Protein AF-D1YUJ3-F1 (afdb_monomer_lite)

Organism: Methanocella paludicola (strain DSM 17711 / JCM 13418 / NBRC 101707 / SANAE) (NCBI:txid304371)

Foldseek 3Di:
DDVVQVVLVVVCVVLVWAFDPDADPVRATWTQDPNDIDGSVVVVVVVVVPPDDDDDDDDDDDDDDDDDDDDDDDDDDDDDDDDDPPPPPPPPPPPDPDPLVVVLVVLVVVLVVLVVVLVPDDDPVVVVVSVVSNVVSVVSNVVSVVVVD

InterPro domains:
  IPR009563 ZNRD2-like, N-terminal domain [PF06677] (8-43)

Sequence (149 aa):
MEDKDLEKVTKMLERGGTMLAKHCECGAPLFKYQGKVVCPICDAKKEEHAQTQEQARLAVPVETRPAVSPQAMETVKSTPIMEIPERRMSVVVGSEELDDAAVEAAVIAKINDIAVRLASETYPNKIQIYLDILERSLRVLKELHGISR

Secondary structure (DSSP, 8-state):
--HHHHHHHHHHHHTTPEEEEEE-TTSPEEEEETTEEE-TTHHHHHHTT-SSS----------------------------------------------HHHHHHHHHHHHHHHHHHHHT---HHHHHHHHHHHHHHHHHHHHHHHHT-

Radius of gyration: 27.65 Å; chains: 1; bounding box: 72×44×63 Å

pLDDT: mean 73.79, std 24.38, range [30.3, 98.31]

Structure (mmCIF, N/CA/C/O backbone):
data_AF-D1YUJ3-F1
#
_entry.id   AF-D1YUJ3-F1
#
loop_
_atom_site.group_PDB
_atom_site.id
_atom_site.type_symbol
_atom_site.label_atom_id
_atom_site.label_alt_id
_atom_site.label_comp_id
_atom_site.label_asym_id
_atom_site.label_entity_id
_atom_site.label_seq_id
_atom_site.pdbx_PDB_ins_code
_atom_site.Cartn_x
_atom_site.Cartn_y
_atom_site.Cartn_z
_atom_site.occupancy
_atom_site.B_iso_or_equiv
_atom_site.auth_seq_id
_atom_site.auth_comp_id
_atom_site.auth_asym_id
_atom_site.auth_atom_id
_atom_site.pdbx_PDB_model_num
ATOM 1 N N . MET A 1 1 ? -6.055 5.169 17.668 1.00 59.38 1 MET A N 1
ATOM 2 C CA . MET A 1 1 ? -6.321 3.861 18.296 1.00 59.38 1 MET A CA 1
ATOM 3 C C . MET A 1 1 ? -4.998 3.131 18.271 1.00 59.38 1 MET A C 1
ATOM 5 O O . MET A 1 1 ? -4.393 3.084 17.209 1.00 59.38 1 MET A O 1
ATOM 9 N N . GLU A 1 2 ? -4.487 2.735 19.429 1.00 74.44 2 GLU A N 1
ATOM 10 C CA . GLU A 1 2 ? -3.186 2.066 19.538 1.00 74.44 2 GLU A CA 1
ATOM 11 C C . GLU A 1 2 ? -3.320 0.617 19.040 1.00 74.44 2 GLU A C 1
ATOM 13 O O . GLU A 1 2 ? -4.390 0.021 19.191 1.00 74.44 2 GLU A O 1
ATOM 18 N N . ASP A 1 3 ? -2.266 0.023 18.470 1.00 80.12 3 ASP A N 1
ATOM 19 C CA . ASP A 1 3 ? -2.324 -1.343 17.909 1.00 80.12 3 ASP A CA 1
ATOM 20 C C . ASP A 1 3 ? -2.808 -2.387 18.936 1.00 80.12 3 ASP A C 1
ATOM 22 O O . ASP A 1 3 ? -3.534 -3.325 18.603 1.00 80.12 3 ASP A O 1
ATOM 26 N N . LYS A 1 4 ? -2.504 -2.163 20.222 1.00 80.69 4 LYS A N 1
ATOM 27 C CA . LYS A 1 4 ? -2.949 -2.999 21.350 1.00 80.69 4 LYS A CA 1
ATOM 28 C C . LYS A 1 4 ? -4.465 -2.996 21.558 1.00 80.69 4 LYS A C 1
ATOM 30 O O . LYS A 1 4 ? -5.022 -3.982 22.039 1.00 80.69 4 LYS A O 1
ATOM 35 N N . ASP A 1 5 ? -5.144 -1.900 21.231 1.00 83.25 5 ASP A N 1
ATOM 36 C CA . ASP A 1 5 ? -6.601 -1.818 21.341 1.00 83.25 5 ASP A CA 1
ATOM 37 C C . ASP A 1 5 ? -7.271 -2.569 20.188 1.00 83.25 5 ASP A C 1
ATOM 39 O O . ASP A 1 5 ? -8.284 -3.244 20.386 1.00 83.25 5 ASP A O 1
ATOM 43 N N . LEU A 1 6 ? -6.668 -2.524 18.998 1.00 87.75 6 LEU A N 1
ATOM 44 C CA . LEU A 1 6 ? -7.145 -3.264 17.833 1.00 87.75 6 LEU A CA 1
ATOM 45 C C . LEU A 1 6 ? -7.025 -4.784 18.039 1.00 87.75 6 LEU A C 1
ATOM 47 O O . LEU A 1 6 ? -7.948 -5.533 17.709 1.00 87.75 6 LEU A O 1
ATOM 51 N N . GLU A 1 7 ? -5.937 -5.244 18.657 1.00 89.50 7 GLU A N 1
ATOM 52 C CA . GLU A 1 7 ? -5.741 -6.658 19.006 1.00 89.50 7 GLU A CA 1
ATOM 53 C C . GLU A 1 7 ? -6.807 -7.167 19.999 1.00 89.50 7 GLU A C 1
ATOM 55 O O . GLU A 1 7 ? -7.341 -8.270 19.876 1.00 89.50 7 GLU A O 1
ATOM 60 N N . LYS A 1 8 ? -7.214 -6.335 20.965 1.00 87.25 8 LYS A N 1
ATOM 61 C CA . LYS A 1 8 ? -8.281 -6.689 21.920 1.00 87.25 8 LYS A CA 1
ATOM 62 C C . LYS A 1 8 ? -9.650 -6.789 21.247 1.00 87.25 8 LYS A C 1
ATOM 64 O O . LYS A 1 8 ? -10.444 -7.672 21.580 1.00 87.25 8 LYS A O 1
ATOM 69 N N . VAL A 1 9 ? -9.930 -5.896 20.299 1.00 89.81 9 VAL A N 1
ATOM 70 C CA . VAL A 1 9 ? -11.174 -5.900 19.516 1.00 89.81 9 VAL A CA 1
ATOM 71 C C . VAL A 1 9 ? -11.249 -7.142 18.622 1.00 89.81 9 VAL A C 1
ATOM 73 O O . VAL A 1 9 ? -12.273 -7.825 18.610 1.00 89.81 9 VAL A O 1
ATOM 76 N N . THR A 1 10 ? -10.165 -7.477 17.921 1.00 91.06 10 THR A N 1
ATOM 77 C CA . THR A 1 10 ? -10.093 -8.673 17.060 1.00 91.06 10 THR A CA 1
ATOM 78 C C . THR A 1 10 ? -10.250 -9.962 17.865 1.00 91.06 10 THR A C 1
ATOM 80 O O . THR A 1 10 ? -11.102 -10.782 17.531 1.00 91.06 10 THR A O 1
ATOM 83 N N . LYS A 1 11 ? -9.576 -10.089 19.014 1.00 91.25 11 LYS A N 1
ATOM 84 C CA . LYS A 1 11 ? -9.731 -11.243 19.916 1.00 91.25 11 LYS A CA 1
ATOM 85 C C . LYS A 1 11 ? -11.162 -11.427 20.436 1.00 91.25 11 LYS A C 1
ATOM 87 O O . LYS A 1 11 ? -11.603 -12.552 20.676 1.00 91.25 11 LYS A O 1
ATOM 92 N N . MET A 1 12 ? -11.909 -10.336 20.629 1.00 90.44 12 MET A N 1
ATOM 93 C CA . MET A 1 12 ? -13.324 -10.407 21.015 1.00 90.44 12 MET A CA 1
ATOM 94 C C . MET A 1 12 ? -14.199 -10.951 19.875 1.00 90.44 12 MET A C 1
ATOM 96 O O . MET A 1 12 ? -15.113 -11.735 20.132 1.00 90.44 12 MET A O 1
ATOM 100 N N . LEU A 1 13 ? -13.900 -10.592 18.623 1.00 92.69 13 LEU A N 1
ATOM 101 C CA . LEU A 1 13 ? -14.582 -11.124 17.437 1.00 92.69 13 LEU A CA 1
ATOM 102 C C . LEU A 1 13 ? -14.273 -12.609 17.218 1.00 92.69 13 LEU A C 1
ATOM 104 O O . LEU A 1 13 ? -15.193 -13.388 16.984 1.00 92.69 13 LEU A O 1
ATOM 108 N N . GLU A 1 14 ? -13.012 -13.017 17.366 1.00 93.44 14 GLU A N 1
ATOM 109 C CA . GLU A 1 14 ? -12.588 -14.422 17.250 1.00 93.44 14 GLU A CA 1
ATOM 110 C C . GLU A 1 14 ? -13.299 -15.333 18.258 1.00 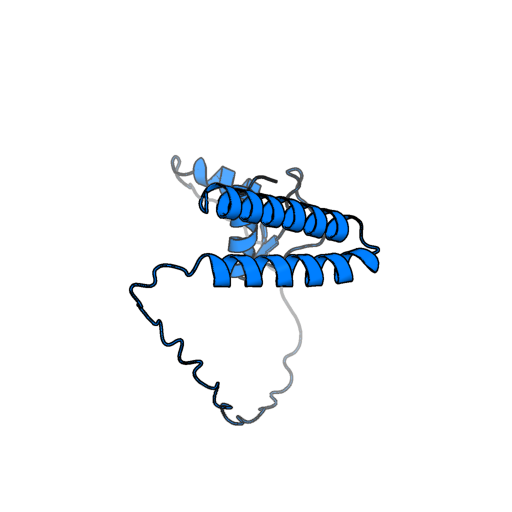93.44 14 GLU A C 1
ATOM 112 O O . GLU A 1 14 ? -13.638 -16.474 17.953 1.00 93.44 14 GLU A O 1
ATOM 117 N N . ARG A 1 15 ? -13.586 -14.815 19.458 1.00 91.00 15 ARG A N 1
ATOM 118 C CA . ARG A 1 15 ? -14.363 -15.521 20.487 1.00 91.00 15 ARG A CA 1
ATOM 119 C C . ARG A 1 15 ? -15.861 -15.596 20.170 1.00 91.00 15 ARG A C 1
ATOM 121 O O . ARG A 1 15 ? -16.590 -16.248 20.908 1.00 91.00 15 ARG A O 1
ATOM 128 N N . GLY A 1 16 ? -16.335 -14.947 19.107 1.00 92.94 16 GLY A N 1
ATOM 129 C CA . GLY A 1 16 ? -17.750 -14.888 18.733 1.00 92.94 16 GLY A CA 1
ATOM 130 C C . GLY A 1 16 ? -18.518 -13.726 19.371 1.00 92.94 16 GLY A C 1
ATOM 131 O O . GLY A 1 16 ? -19.746 -13.766 19.462 1.00 92.94 16 GLY A O 1
ATOM 132 N N . GLY A 1 17 ? -17.825 -12.687 19.847 1.00 94.12 17 GLY A N 1
ATOM 133 C CA . GLY A 1 17 ? -18.462 -11.453 20.296 1.00 94.12 17 GLY A CA 1
ATOM 134 C C . GLY A 1 17 ? -19.108 -10.707 19.127 1.00 94.12 17 GLY A C 1
ATOM 135 O O . GLY A 1 17 ? -18.478 -10.475 18.102 1.00 94.12 17 GLY A O 1
ATOM 136 N N . THR A 1 18 ? -20.365 -10.286 19.278 1.00 94.31 18 THR A N 1
ATOM 137 C CA . THR A 1 18 ? -21.060 -9.475 18.266 1.00 94.31 18 THR A CA 1
ATOM 138 C C . THR A 1 18 ? -20.860 -7.994 18.554 1.00 94.31 18 THR A C 1
ATOM 140 O O . THR A 1 18 ? -21.274 -7.518 19.612 1.00 94.31 18 THR A O 1
ATOM 143 N N . MET A 1 19 ? -20.262 -7.260 17.619 1.00 94.50 19 MET A N 1
ATOM 144 C CA . MET A 1 19 ? -20.120 -5.808 17.728 1.00 94.50 19 MET A CA 1
ATOM 145 C C . MET A 1 19 ? -21.497 -5.127 17.666 1.00 94.50 19 MET A C 1
ATOM 147 O O . MET A 1 19 ? -22.320 -5.433 16.805 1.00 94.50 19 MET A O 1
ATOM 151 N N . LEU A 1 20 ? -21.759 -4.207 18.589 1.00 93.25 20 LEU A N 1
ATOM 152 C CA . LEU A 1 20 ? -22.975 -3.400 18.646 1.00 93.25 20 LEU A CA 1
ATOM 153 C C . LEU A 1 20 ? -22.724 -2.031 18.001 1.00 93.25 20 LEU A C 1
ATOM 155 O O . LEU A 1 20 ? -21.616 -1.512 18.046 1.00 93.25 20 LEU A O 1
ATOM 159 N N . ALA A 1 21 ? -23.776 -1.375 17.506 1.00 93.50 21 ALA A N 1
ATOM 160 C CA . ALA A 1 21 ? -23.702 -0.011 16.958 1.00 93.50 21 ALA A CA 1
ATOM 161 C C . ALA A 1 21 ? -23.464 1.093 18.020 1.00 93.50 21 ALA A C 1
ATOM 163 O O . ALA A 1 21 ? -23.610 2.281 17.739 1.00 93.50 21 ALA A O 1
ATOM 164 N N . LYS A 1 22 ? -23.149 0.711 19.263 1.00 90.69 22 LYS A N 1
ATOM 165 C CA . LYS A 1 22 ? -22.907 1.614 20.392 1.00 90.69 22 LYS A CA 1
ATOM 166 C C . LYS A 1 22 ? -21.428 1.573 20.760 1.00 90.69 22 LYS A C 1
ATOM 168 O O . LYS A 1 22 ? -20.822 0.506 20.754 1.00 90.69 22 LYS A O 1
ATOM 173 N N . HIS A 1 23 ? -20.884 2.718 21.145 1.00 91.94 23 HIS A N 1
ATOM 174 C CA . HIS A 1 23 ? -19.507 2.853 21.612 1.00 91.94 23 HIS A CA 1
ATOM 175 C C . HIS A 1 23 ? -19.492 3.083 23.127 1.00 91.94 23 HIS A C 1
ATOM 177 O O . HIS A 1 23 ? -20.449 3.613 23.691 1.00 91.94 23 HIS A O 1
ATOM 183 N N . CYS A 1 24 ? -18.428 2.641 23.788 1.00 89.44 24 CYS A N 1
ATOM 184 C CA . CYS A 1 24 ? -18.139 2.958 25.180 1.00 89.44 24 CYS A CA 1
ATOM 185 C C . CYS A 1 24 ? -17.571 4.385 25.285 1.00 89.44 24 CYS A C 1
ATOM 187 O O . CYS A 1 24 ? -17.098 4.944 24.298 1.00 89.44 24 CYS A O 1
ATOM 189 N N . GLU A 1 25 ? -17.548 4.953 26.488 1.00 88.62 25 GLU A N 1
ATOM 190 C CA . GLU A 1 25 ? -16.954 6.272 26.765 1.00 88.62 25 GLU A CA 1
ATOM 191 C C . GLU A 1 25 ? -15.456 6.335 26.4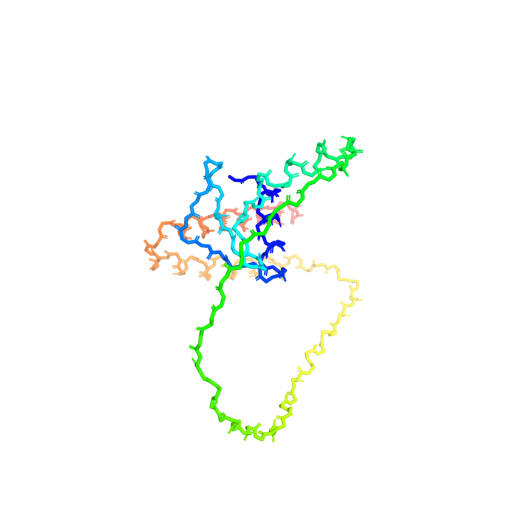26 1.00 88.62 25 GLU A C 1
ATOM 193 O O . GLU A 1 25 ? -14.935 7.398 26.106 1.00 88.62 25 GLU A O 1
ATOM 198 N N . CYS A 1 26 ? -14.765 5.188 26.410 1.00 86.38 26 CYS A N 1
ATOM 199 C CA . CYS A 1 26 ? -13.377 5.091 25.955 1.00 86.38 26 CYS A CA 1
ATOM 200 C C . CYS A 1 26 ? -13.207 5.176 24.424 1.00 86.38 26 CYS A C 1
ATOM 202 O O . CYS A 1 26 ? -12.083 5.118 23.935 1.00 86.38 26 CYS A O 1
ATOM 204 N N . GLY A 1 27 ? -14.303 5.263 23.663 1.00 86.38 27 GLY A N 1
ATOM 205 C CA . GLY A 1 27 ? -14.306 5.318 22.200 1.00 86.38 27 GLY A CA 1
ATOM 206 C C . GLY A 1 27 ? -14.308 3.954 21.500 1.00 86.38 27 GLY A C 1
ATOM 207 O O . GLY A 1 27 ? -14.486 3.899 20.286 1.00 86.38 27 GLY A O 1
ATOM 208 N N . ALA 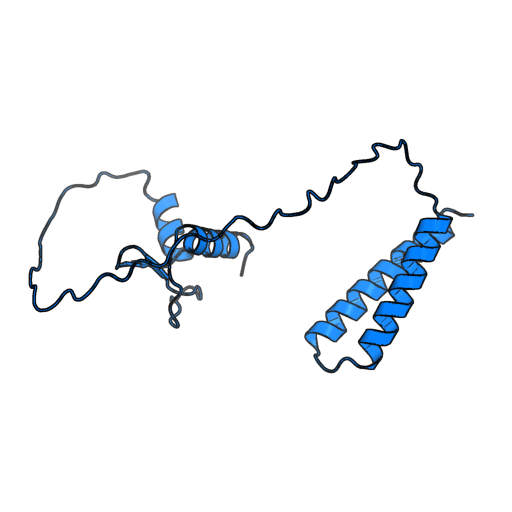A 1 28 ? -14.157 2.844 22.230 1.00 90.25 28 ALA A N 1
ATOM 209 C CA . ALA A 1 28 ? -14.195 1.500 21.650 1.00 90.25 28 ALA A CA 1
ATOM 210 C C . ALA A 1 28 ? -15.637 1.006 21.407 1.00 90.25 28 ALA A C 1
ATOM 212 O O . ALA A 1 28 ? -16.531 1.324 22.199 1.00 90.25 28 ALA A O 1
ATOM 213 N N . PRO A 1 29 ? -15.893 0.198 20.361 1.00 91.12 29 PRO A N 1
ATOM 214 C CA . PRO A 1 29 ? -17.213 -0.379 20.126 1.00 91.12 29 PRO A CA 1
ATOM 215 C C . PRO A 1 29 ? -17.580 -1.398 21.216 1.00 91.12 29 PRO A C 1
ATOM 217 O O . PRO A 1 29 ? -16.735 -2.156 21.697 1.00 91.12 29 PRO A O 1
ATOM 220 N N . LEU A 1 30 ? -18.854 -1.414 21.616 1.00 93.25 30 LEU A N 1
ATOM 221 C CA . LEU A 1 30 ? -19.382 -2.372 22.587 1.00 93.25 30 LEU A CA 1
ATOM 222 C C . LEU A 1 30 ? -19.660 -3.719 21.924 1.00 93.25 30 LEU A C 1
ATOM 224 O O . LEU A 1 30 ? -20.086 -3.781 20.773 1.00 93.25 30 LEU A O 1
ATOM 228 N N . PHE A 1 31 ? -19.490 -4.800 22.679 1.00 94.94 31 PHE A N 1
ATOM 229 C CA . PHE A 1 31 ? -19.712 -6.162 22.205 1.00 94.94 31 PHE A CA 1
ATOM 230 C C . PHE A 1 31 ? -20.770 -6.871 23.030 1.00 94.94 31 PHE A C 1
ATOM 232 O O . PHE A 1 31 ? -20.830 -6.700 24.242 1.00 94.94 31 PHE A O 1
ATOM 239 N N . LYS A 1 32 ? -21.575 -7.719 22.390 1.00 93.56 32 LYS A N 1
ATOM 240 C CA . LYS A 1 32 ? -22.418 -8.706 23.063 1.00 93.56 32 LYS A CA 1
ATOM 241 C C . LYS A 1 32 ? -21.737 -10.067 23.002 1.00 93.56 32 LYS A C 1
ATOM 243 O O . LYS A 1 32 ? -21.551 -10.614 21.918 1.00 93.56 32 LYS A O 1
ATOM 248 N N . TYR A 1 33 ? -21.409 -10.626 24.160 1.00 91.88 33 TYR A N 1
ATOM 249 C CA . TYR A 1 33 ? -20.802 -11.947 24.288 1.00 91.88 33 TYR A CA 1
ATOM 250 C C . TYR A 1 33 ? -21.520 -12.734 25.383 1.00 91.88 33 TYR A C 1
ATOM 252 O O . TYR A 1 33 ? -21.730 -12.225 26.483 1.00 91.88 33 TYR A O 1
ATOM 260 N N . GLN A 1 34 ? -21.979 -13.949 25.064 1.00 88.38 34 GLN A N 1
ATOM 261 C CA . GLN A 1 34 ? -22.760 -14.800 25.980 1.00 88.38 34 GLN A CA 1
ATOM 262 C C . GLN A 1 34 ? -23.936 -14.063 26.665 1.00 88.38 34 GLN A C 1
ATOM 264 O O . GLN A 1 34 ? -24.226 -14.258 27.842 1.00 88.38 34 GLN A O 1
ATOM 269 N N . GLY A 1 35 ? -24.601 -13.163 25.932 1.00 87.44 35 GLY A N 1
ATOM 270 C CA . GLY A 1 35 ? -25.739 -12.384 26.434 1.00 87.44 35 GLY A CA 1
ATOM 271 C C . GLY A 1 35 ? -25.387 -11.136 27.254 1.00 87.44 35 GLY A C 1
ATOM 272 O O . GLY A 1 35 ? -26.293 -10.362 27.551 1.00 87.44 35 GLY A O 1
ATOM 273 N N . LYS A 1 36 ? -24.108 -10.890 27.564 1.00 89.94 36 LYS A N 1
ATOM 274 C CA . LYS A 1 36 ? -23.639 -9.706 28.303 1.00 89.94 36 LYS A CA 1
ATOM 275 C C . LYS A 1 36 ? -23.028 -8.673 27.360 1.00 89.94 36 LYS A C 1
ATOM 277 O O . LYS A 1 36 ? -22.420 -9.045 26.358 1.00 89.94 36 LYS A O 1
ATOM 282 N N . VAL A 1 37 ? -23.194 -7.389 27.680 1.00 92.06 37 VAL A N 1
ATOM 283 C CA . VAL A 1 37 ? -22.563 -6.284 26.943 1.00 92.06 37 VAL A CA 1
ATOM 284 C C . VAL A 1 37 ? -21.246 -5.926 27.625 1.00 92.06 37 VAL A C 1
ATOM 286 O O . VAL A 1 37 ? -21.250 -5.615 28.812 1.00 92.06 37 VAL A O 1
ATOM 289 N N . VAL A 1 38 ? -20.142 -5.997 26.885 1.00 91.25 38 VAL A N 1
ATOM 290 C CA . VAL A 1 38 ? -18.769 -5.838 27.386 1.00 91.25 38 VAL A CA 1
ATOM 291 C C . VAL A 1 38 ? -17.970 -4.880 26.507 1.00 91.25 38 VAL A C 1
ATOM 293 O O . VAL A 1 38 ? -18.227 -4.761 25.304 1.00 91.25 38 VAL A O 1
ATOM 296 N N . CYS A 1 39 ? -16.995 -4.197 27.106 1.00 92.19 39 CYS A N 1
ATOM 297 C CA . CYS A 1 39 ? -16.073 -3.320 26.390 1.00 92.19 39 CYS A CA 1
ATOM 298 C C . CYS A 1 39 ? -14.673 -3.952 26.405 1.00 92.19 39 CYS A C 1
ATOM 300 O O . CYS A 1 39 ? -14.075 -4.050 27.477 1.00 92.19 39 CYS A O 1
ATOM 302 N N . PRO A 1 40 ? -14.101 -4.332 25.246 1.00 89.31 40 PRO A N 1
ATOM 303 C CA . PRO A 1 40 ? -12.837 -5.071 25.195 1.00 89.31 40 PRO A CA 1
ATOM 304 C C . PRO A 1 40 ? -11.645 -4.272 25.739 1.00 89.31 40 PRO A C 1
ATOM 306 O O . PRO A 1 40 ? -10.641 -4.857 26.131 1.00 89.31 40 PRO A O 1
ATOM 309 N N . ILE A 1 41 ? -11.751 -2.941 25.788 1.00 88.00 41 ILE A N 1
ATOM 310 C CA . ILE A 1 41 ? -10.687 -2.067 26.291 1.00 88.00 41 ILE A CA 1
ATOM 311 C C . ILE A 1 41 ? -10.834 -1.823 27.795 1.00 88.00 41 ILE A C 1
ATOM 313 O O . ILE A 1 41 ? -9.845 -1.881 28.524 1.00 88.00 41 ILE A O 1
ATOM 317 N N . CYS A 1 42 ? -12.054 -1.574 28.278 1.00 85.12 42 CYS A N 1
ATOM 318 C CA . CYS A 1 42 ? -12.292 -1.275 29.692 1.00 85.12 42 CYS A CA 1
ATOM 319 C C . CYS A 1 42 ? -12.221 -2.527 30.575 1.00 85.12 42 CYS A C 1
ATOM 321 O O . CYS A 1 42 ? -11.648 -2.457 31.660 1.00 85.12 42 CYS A O 1
ATOM 323 N N . ASP A 1 43 ? -12.745 -3.667 30.113 1.00 73.56 43 ASP A N 1
ATOM 324 C CA . ASP A 1 43 ? -12.692 -4.915 30.885 1.00 73.56 43 ASP A CA 1
ATOM 325 C C . ASP A 1 43 ? -11.262 -5.471 30.956 1.00 73.56 43 ASP A C 1
ATOM 327 O O . ASP A 1 43 ? -10.824 -5.904 32.019 1.00 73.56 43 ASP A O 1
ATOM 331 N N . ALA A 1 44 ? -10.477 -5.349 29.878 1.00 63.06 44 ALA A N 1
ATOM 332 C CA . ALA A 1 44 ? -9.070 -5.760 29.880 1.00 63.06 44 ALA A CA 1
ATOM 333 C C . ALA A 1 44 ? -8.216 -4.946 30.872 1.00 63.06 44 ALA A C 1
ATOM 335 O O . ALA A 1 44 ? -7.364 -5.507 31.554 1.00 63.06 44 ALA A O 1
ATOM 336 N N . LYS A 1 45 ? -8.483 -3.637 31.018 1.00 57.62 45 LYS A N 1
ATOM 337 C CA . LYS A 1 45 ? -7.822 -2.798 32.038 1.00 57.62 45 LYS A CA 1
ATOM 338 C C . LYS A 1 45 ? -8.195 -3.209 33.467 1.00 57.62 45 LYS A C 1
ATOM 340 O O . LYS A 1 45 ? -7.434 -2.952 34.395 1.00 57.62 45 LYS A O 1
ATOM 345 N N . LYS A 1 46 ? -9.358 -3.843 33.651 1.00 54.47 46 LYS A N 1
ATOM 346 C CA . LYS A 1 46 ? -9.809 -4.364 34.945 1.00 54.47 46 LYS A CA 1
ATOM 347 C C . LYS A 1 46 ? -9.139 -5.699 35.284 1.00 54.47 46 LYS A C 1
ATOM 349 O O . LYS A 1 46 ? -8.829 -5.924 36.448 1.00 54.47 46 LYS A O 1
ATOM 354 N N . GLU A 1 47 ? -8.860 -6.545 34.289 1.00 49.38 47 GLU A N 1
ATOM 355 C CA . GLU A 1 47 ? -8.141 -7.816 34.477 1.00 49.38 47 GLU A CA 1
ATOM 356 C C . GLU A 1 47 ? -6.648 -7.623 34.804 1.00 49.38 47 GLU A C 1
ATOM 358 O O . GLU A 1 47 ? -6.120 -8.367 35.627 1.00 49.38 47 GLU A O 1
ATOM 363 N N . GLU A 1 48 ? -5.985 -6.582 34.281 1.00 45.03 48 GLU A N 1
ATOM 364 C CA . GLU A 1 48 ? -4.595 -6.243 34.663 1.00 45.03 48 GLU A CA 1
ATOM 365 C C . GLU A 1 48 ? -4.458 -5.723 36.111 1.00 45.03 48 GLU A C 1
ATOM 367 O O . GLU A 1 48 ? -3.358 -5.703 36.656 1.00 45.03 48 GLU A O 1
ATOM 372 N N . HIS A 1 49 ? -5.566 -5.363 36.771 1.00 38.41 49 HIS A N 1
ATOM 373 C CA . HIS A 1 49 ? -5.586 -4.897 38.165 1.00 38.41 49 HIS A CA 1
ATOM 374 C C . HIS A 1 49 ? -6.266 -5.865 39.153 1.00 38.41 49 HIS A C 1
ATOM 376 O O . HIS A 1 49 ? -6.318 -5.570 40.346 1.00 38.41 49 HIS A O 1
ATOM 382 N N . ALA A 1 50 ? -6.765 -7.021 38.698 1.00 35.47 50 ALA A N 1
ATOM 383 C CA . ALA A 1 50 ? -7.589 -7.934 39.501 1.00 35.47 50 ALA A CA 1
ATOM 384 C C . ALA A 1 50 ? -6.918 -9.281 39.846 1.00 35.47 50 ALA A C 1
ATOM 386 O O . ALA A 1 50 ? -7.613 -10.256 40.126 1.00 35.47 50 ALA A O 1
ATOM 387 N N . GLN A 1 51 ? -5.581 -9.355 39.874 1.00 38.59 51 GLN A N 1
ATOM 388 C CA . GLN A 1 51 ? -4.866 -10.495 40.482 1.00 38.59 51 GLN A CA 1
ATOM 389 C C . GLN A 1 51 ? -4.642 -10.359 41.999 1.00 38.59 51 GLN A C 1
ATOM 391 O O . GLN A 1 51 ? -4.066 -11.252 42.616 1.00 38.59 51 GLN A O 1
ATOM 396 N N . THR A 1 52 ? -5.176 -9.313 42.634 1.00 38.19 52 THR A N 1
ATOM 397 C CA . THR A 1 52 ? -5.155 -9.164 44.093 1.00 38.19 52 THR A CA 1
ATOM 398 C C . THR A 1 52 ? -6.565 -8.827 44.574 1.00 38.19 52 THR A C 1
ATOM 400 O O . THR A 1 52 ? -7.067 -7.758 44.249 1.00 38.19 52 THR A O 1
ATOM 403 N N . GLN A 1 53 ? -7.150 -9.722 45.384 1.00 33.75 53 GLN A N 1
ATOM 404 C CA . GLN A 1 53 ? -8.417 -9.623 46.147 1.00 33.75 53 GLN A CA 1
ATOM 405 C C . GLN A 1 53 ? -9.617 -10.431 45.608 1.00 33.75 53 GLN A C 1
ATOM 407 O O . GLN A 1 53 ? -10.509 -9.942 44.923 1.00 33.75 53 GLN A O 1
ATOM 412 N N . GLU A 1 54 ? -9.617 -11.710 45.995 1.00 35.88 54 GLU A N 1
ATOM 413 C CA . GLU A 1 54 ? -10.653 -12.338 46.833 1.00 35.88 54 GLU A CA 1
ATOM 414 C C . GLU A 1 54 ? -12.125 -11.973 46.538 1.00 35.88 54 GLU A C 1
ATOM 416 O O . GLU A 1 54 ? -12.697 -11.035 47.094 1.00 35.88 54 GLU A O 1
ATOM 421 N N . GLN A 1 55 ? -12.785 -12.788 45.708 1.00 36.38 55 GLN A N 1
ATOM 422 C CA . GLN A 1 55 ? -14.238 -12.752 45.535 1.00 36.38 55 GLN A CA 1
ATOM 423 C C . GLN A 1 55 ? -14.944 -13.459 46.695 1.00 36.38 55 GLN A C 1
ATOM 425 O O . GLN A 1 55 ? -15.225 -14.659 46.668 1.00 36.38 55 GLN A O 1
ATOM 430 N N . ALA A 1 56 ? -15.292 -12.660 47.701 1.00 34.16 56 ALA A N 1
ATOM 431 C CA . ALA A 1 56 ? -16.437 -12.913 48.553 1.00 34.16 56 ALA A CA 1
ATOM 432 C C . ALA A 1 56 ? -17.743 -12.776 47.743 1.00 34.16 56 ALA A C 1
ATOM 434 O O . ALA A 1 56 ? -17.963 -11.827 46.995 1.00 34.16 56 ALA A O 1
ATOM 435 N N . ARG A 1 57 ? -18.582 -13.795 47.928 1.00 40.69 57 ARG A N 1
ATOM 436 C CA . ARG A 1 57 ? -20.021 -13.936 47.659 1.00 40.69 57 ARG A CA 1
ATOM 437 C C . ARG A 1 57 ? -20.795 -12.619 47.485 1.00 40.69 57 ARG A C 1
ATOM 439 O O . ARG A 1 57 ? -20.655 -11.727 48.309 1.00 40.69 57 ARG A O 1
ATOM 446 N N . LEU A 1 58 ? -21.756 -12.611 46.553 1.00 36.84 58 LEU A N 1
ATOM 447 C CA . LEU A 1 58 ? -23.198 -12.504 46.850 1.00 36.84 58 LEU A CA 1
ATOM 448 C C . LEU A 1 58 ? -24.037 -12.648 45.564 1.00 36.84 58 LEU A C 1
ATOM 450 O O . LEU A 1 58 ? -23.839 -11.953 44.572 1.00 36.84 58 LEU A O 1
ATOM 454 N N . ALA A 1 59 ? -24.968 -13.599 45.613 1.00 36.69 59 ALA A N 1
ATOM 455 C CA . ALA A 1 59 ? -26.064 -13.798 44.673 1.00 36.69 59 ALA A CA 1
ATOM 456 C C . ALA A 1 59 ? -27.137 -12.709 44.835 1.00 36.69 59 ALA A C 1
ATOM 458 O O . ALA A 1 59 ? -27.235 -12.175 45.930 1.00 36.69 59 ALA A O 1
ATOM 459 N N . VAL A 1 60 ? -27.976 -12.483 43.812 1.00 36.28 60 VAL A N 1
ATOM 460 C CA . VAL A 1 60 ? -29.463 -12.547 43.864 1.00 36.28 60 VAL A CA 1
ATOM 461 C C . VAL A 1 60 ? -29.999 -12.655 42.410 1.00 36.28 60 VAL A C 1
ATOM 463 O O . VAL A 1 60 ? -29.433 -12.021 41.518 1.00 36.28 60 VAL A O 1
ATOM 466 N N . PRO A 1 61 ? -31.044 -13.472 42.144 1.00 45.41 61 PRO A N 1
ATOM 467 C CA . PRO A 1 61 ? -31.555 -13.800 40.813 1.00 45.41 61 PRO A CA 1
ATOM 468 C C . PRO A 1 61 ? -32.764 -12.938 40.408 1.00 45.41 61 PRO A C 1
ATOM 470 O O . PRO A 1 61 ? -33.480 -12.430 41.266 1.00 45.41 61 PRO A O 1
ATOM 473 N N . VAL A 1 62 ? -33.062 -12.864 39.107 1.00 35.34 62 VAL A N 1
ATOM 474 C CA . VAL A 1 62 ? -34.418 -12.546 38.627 1.00 35.34 62 VAL A CA 1
ATOM 475 C C . VAL A 1 62 ? -34.790 -13.527 37.521 1.00 35.34 62 VAL A C 1
ATOM 477 O O . VAL A 1 62 ? -34.274 -13.481 36.406 1.00 35.34 62 VAL A O 1
ATOM 480 N N . GLU A 1 63 ? -35.678 -14.444 37.886 1.00 39.19 63 GLU A N 1
ATOM 481 C CA . GLU A 1 63 ? -36.488 -15.244 36.979 1.00 39.19 63 GLU A CA 1
ATOM 482 C C . GLU A 1 63 ? -37.488 -14.353 36.230 1.00 39.19 63 GLU A C 1
ATOM 484 O O . GLU A 1 63 ? -38.090 -13.457 36.816 1.00 39.19 63 GLU A O 1
ATOM 489 N N . THR A 1 64 ? -37.714 -14.641 34.949 1.00 34.12 64 THR A N 1
ATOM 490 C CA . THR A 1 64 ? -39.052 -14.942 34.400 1.00 34.12 64 THR A CA 1
ATOM 491 C C . THR A 1 64 ? -38.918 -15.365 32.931 1.00 34.12 64 THR A C 1
ATOM 493 O O . THR A 1 64 ? -38.541 -14.596 32.051 1.00 34.12 64 THR A O 1
ATOM 496 N N . ARG A 1 65 ? -39.197 -16.646 32.678 1.00 41.16 65 ARG A N 1
ATOM 497 C CA . ARG A 1 65 ? -39.616 -17.220 31.381 1.00 41.16 65 ARG A CA 1
ATOM 498 C C . ARG A 1 65 ? -41.169 -17.187 31.321 1.00 41.16 65 ARG A C 1
ATOM 500 O O . ARG A 1 65 ? -41.754 -16.741 32.308 1.00 41.16 65 ARG A O 1
ATOM 507 N N . PRO A 1 66 ? -41.880 -17.824 30.357 1.00 53.88 66 PRO A N 1
ATOM 508 C CA . PRO A 1 66 ? -41.582 -18.244 28.965 1.00 53.88 66 PRO A CA 1
ATOM 509 C C . PRO A 1 66 ? -42.727 -17.856 27.978 1.00 53.88 66 PRO A C 1
ATOM 511 O O . PRO A 1 66 ? -43.756 -17.360 28.419 1.00 53.88 66 PRO A O 1
ATOM 514 N N . ALA A 1 67 ? -42.608 -18.158 26.668 1.00 30.30 67 ALA A N 1
ATOM 515 C CA . ALA A 1 67 ? -43.475 -19.143 25.971 1.00 30.30 67 ALA A CA 1
ATOM 516 C C . ALA A 1 67 ? -43.387 -19.114 24.413 1.00 30.30 67 ALA A C 1
ATOM 518 O O . ALA A 1 67 ? -43.506 -18.058 23.803 1.00 30.30 67 ALA A O 1
ATOM 519 N N . VAL A 1 68 ? -43.304 -20.335 23.836 1.00 30.62 68 VAL A N 1
ATOM 520 C CA . VAL A 1 68 ? -43.772 -20.816 22.498 1.00 30.62 68 VAL A CA 1
ATOM 521 C C . VAL A 1 68 ? -42.906 -20.446 21.267 1.00 30.62 68 VAL A C 1
ATOM 523 O O . VAL A 1 68 ? -42.574 -19.288 21.085 1.00 30.62 68 VAL A O 1
ATOM 526 N N . SER A 1 69 ? -42.490 -21.321 20.335 1.00 34.94 69 SER A N 1
ATOM 527 C CA . SER A 1 69 ? -42.678 -22.760 20.039 1.00 34.94 69 SER A CA 1
ATOM 528 C C . SER A 1 69 ? -41.494 -23.254 19.176 1.00 34.94 69 SER A C 1
ATOM 530 O O . SER A 1 69 ? -40.965 -22.456 18.402 1.00 34.94 69 SER A O 1
ATOM 532 N N . PRO A 1 70 ? -41.122 -24.547 19.203 1.00 41.84 70 PRO A N 1
ATOM 533 C CA . PRO A 1 70 ? -40.225 -25.157 18.223 1.00 41.84 70 PRO A CA 1
ATOM 534 C C . PRO A 1 70 ? -41.016 -25.750 17.044 1.00 41.84 70 PRO A C 1
ATOM 536 O O . PRO A 1 70 ? -41.914 -26.568 17.243 1.00 41.84 70 PRO A O 1
ATOM 539 N N . GLN A 1 71 ? -40.663 -25.385 15.810 1.00 35.00 71 GLN A N 1
ATOM 540 C CA . GLN A 1 71 ? -41.136 -26.082 14.613 1.00 35.00 71 GLN A CA 1
ATOM 541 C C . GLN A 1 71 ? -39.990 -26.428 13.659 1.00 35.00 71 GLN A C 1
ATOM 543 O O . GLN A 1 71 ? -39.207 -25.574 13.263 1.00 35.00 71 GLN A O 1
ATOM 548 N N . ALA A 1 72 ? -40.002 -27.717 13.315 1.00 34.56 72 ALA A N 1
ATOM 549 C CA . ALA A 1 72 ? -39.610 -28.349 12.061 1.00 34.56 72 ALA A CA 1
ATOM 550 C C . ALA A 1 72 ? -38.134 -28.325 11.632 1.00 34.56 72 ALA A C 1
ATOM 552 O O . ALA A 1 72 ? -37.603 -27.371 11.075 1.00 34.56 72 ALA A O 1
ATOM 553 N N . MET A 1 73 ? -37.535 -29.502 11.824 1.00 39.00 73 MET A N 1
ATOM 554 C CA . MET A 1 73 ? -36.440 -30.062 11.042 1.00 39.00 73 MET A CA 1
ATOM 555 C C . MET A 1 73 ? -36.698 -29.904 9.540 1.00 39.00 73 MET A C 1
ATOM 557 O O . MET A 1 73 ? -37.749 -30.334 9.078 1.00 39.00 73 MET A O 1
ATOM 561 N N . GLU A 1 74 ? -35.694 -29.459 8.785 1.00 38.19 74 GLU A N 1
ATOM 562 C CA . GLU A 1 74 ? -35.449 -30.012 7.454 1.00 38.19 74 GLU A CA 1
ATOM 563 C C . GLU A 1 74 ? -33.958 -30.275 7.240 1.00 38.19 74 GLU A C 1
ATOM 565 O O . GLU A 1 74 ? -33.073 -29.447 7.453 1.00 38.19 74 GLU A O 1
ATOM 570 N N . THR A 1 75 ? -33.718 -31.524 6.876 1.00 37.66 75 THR A N 1
ATOM 571 C CA . THR A 1 75 ? -32.449 -32.172 6.607 1.00 37.66 75 THR A CA 1
ATOM 572 C C . THR A 1 75 ? -31.958 -31.730 5.232 1.00 37.66 75 THR A C 1
ATOM 574 O O . THR A 1 75 ? -32.547 -32.119 4.225 1.00 37.66 75 THR A O 1
ATOM 577 N N . VAL A 1 76 ? -30.867 -30.964 5.152 1.00 39.72 76 VAL A N 1
ATOM 578 C CA . VAL A 1 76 ? -30.209 -30.712 3.862 1.00 39.72 76 VAL A CA 1
ATOM 579 C C . VAL A 1 76 ? -29.024 -31.654 3.730 1.00 39.72 76 VAL A C 1
ATOM 581 O O . VAL A 1 76 ? -28.046 -31.598 4.473 1.00 39.72 76 VAL A O 1
ATOM 584 N N . LYS A 1 77 ? -29.208 -32.585 2.796 1.00 36.66 77 LYS A N 1
ATOM 585 C CA . LYS A 1 77 ? -28.296 -33.652 2.411 1.00 36.66 77 LYS A CA 1
ATOM 586 C C . LYS A 1 77 ? -26.918 -33.111 2.043 1.00 36.66 77 LYS A C 1
ATOM 588 O O . LYS A 1 77 ? -26.779 -32.127 1.325 1.00 36.66 77 LYS A O 1
ATOM 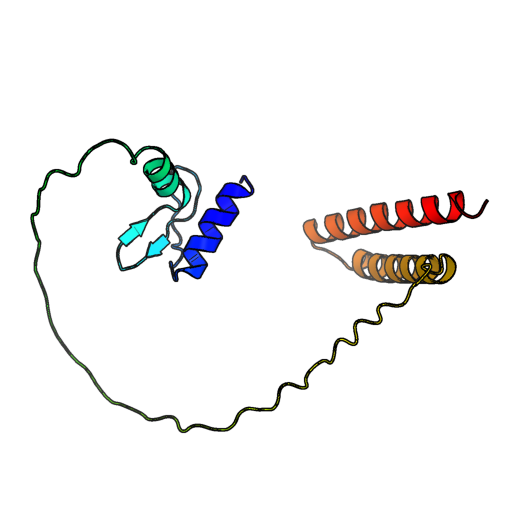593 N N . SER A 1 78 ? -25.923 -33.849 2.509 1.00 43.25 78 SER A N 1
ATOM 594 C CA . SER A 1 78 ? -24.522 -33.786 2.131 1.00 43.25 78 SER A CA 1
ATOM 595 C C . SER A 1 78 ? -24.346 -33.903 0.613 1.00 43.25 78 SER A C 1
ATOM 597 O O . SER A 1 78 ? -24.837 -34.851 0.000 1.00 43.25 78 SER A O 1
ATOM 599 N N . THR A 1 79 ? -23.584 -32.985 0.030 1.00 40.38 79 THR A N 1
ATOM 600 C CA . THR A 1 79 ? -22.980 -33.113 -1.304 1.00 40.38 79 THR A CA 1
ATOM 601 C C . THR A 1 79 ? -21.513 -32.686 -1.230 1.00 40.38 79 THR A C 1
ATOM 603 O O . THR A 1 79 ? -21.141 -31.956 -0.308 1.00 40.38 79 THR A O 1
ATOM 606 N N . PRO A 1 80 ? -20.660 -33.228 -2.113 1.00 43.44 80 PRO A N 1
ATOM 607 C CA . PRO A 1 80 ? -19.303 -33.618 -1.775 1.00 43.44 80 PRO A CA 1
ATOM 608 C C . PRO A 1 80 ? -18.313 -32.458 -1.805 1.00 43.44 80 PRO A C 1
ATOM 610 O O . PRO A 1 80 ? -18.492 -31.465 -2.505 1.00 43.44 80 PRO A O 1
ATOM 613 N N . ILE A 1 81 ? -17.238 -32.670 -1.050 1.00 42.47 81 ILE A N 1
ATOM 614 C CA . ILE A 1 81 ? -15.976 -31.936 -1.059 1.00 42.47 81 ILE A CA 1
ATOM 615 C C . ILE A 1 81 ? -15.529 -31.744 -2.515 1.00 42.47 81 ILE A C 1
ATOM 617 O O . ILE A 1 81 ? -15.116 -32.697 -3.170 1.00 42.47 81 ILE A O 1
ATOM 621 N N . MET A 1 82 ? -15.632 -30.515 -3.028 1.00 43.81 82 MET A N 1
ATOM 622 C CA . MET A 1 82 ? -14.861 -30.110 -4.198 1.00 43.81 82 MET A CA 1
ATOM 623 C C . MET A 1 82 ? -13.407 -29.993 -3.755 1.00 43.81 82 MET A C 1
ATOM 625 O O . MET A 1 82 ? -13.081 -29.232 -2.843 1.00 43.81 82 MET A O 1
ATOM 629 N N . GLU A 1 83 ? -12.563 -30.800 -4.384 1.00 49.25 83 GLU A N 1
ATOM 630 C CA . GLU A 1 83 ? -11.119 -30.821 -4.217 1.00 49.25 83 GLU A CA 1
ATOM 631 C C . GLU A 1 83 ? -10.556 -29.409 -4.406 1.00 49.25 83 GLU A C 1
ATOM 633 O O . GLU A 1 83 ? -10.623 -28.813 -5.482 1.00 49.25 83 GLU A O 1
ATOM 638 N N . ILE A 1 84 ? -10.011 -28.858 -3.324 1.00 54.62 84 ILE A N 1
ATOM 639 C CA . ILE A 1 84 ? -9.165 -27.673 -3.379 1.00 54.62 84 ILE A CA 1
ATOM 640 C C . ILE A 1 84 ? -7.900 -28.131 -4.114 1.00 54.62 84 ILE A C 1
ATOM 642 O O . ILE A 1 84 ? -7.255 -29.066 -3.632 1.00 54.62 84 ILE A O 1
ATOM 646 N N . PRO A 1 85 ? -7.511 -27.529 -5.253 1.00 47.25 85 PRO A N 1
ATOM 647 C CA . PRO A 1 85 ? -6.228 -27.847 -5.845 1.00 47.25 85 PRO A CA 1
ATOM 648 C C . PRO A 1 85 ? -5.175 -27.423 -4.830 1.00 47.25 85 PRO A C 1
ATOM 650 O O . PRO A 1 85 ? -5.067 -26.237 -4.501 1.00 47.25 85 PRO A O 1
ATOM 653 N N . GLU A 1 86 ? -4.425 -28.391 -4.306 1.00 50.16 86 GLU A N 1
ATOM 654 C CA . GLU A 1 86 ? -3.237 -28.126 -3.513 1.00 50.16 86 GLU A CA 1
ATOM 655 C C . GLU A 1 86 ? -2.318 -27.253 -4.364 1.00 50.16 86 GLU A C 1
ATOM 657 O O . GLU A 1 86 ? -1.633 -27.716 -5.280 1.00 50.16 86 GLU A O 1
ATOM 662 N N . ARG A 1 87 ? -2.322 -25.949 -4.081 1.00 58.41 87 ARG A N 1
ATOM 663 C CA . ARG A 1 87 ? -1.277 -25.041 -4.528 1.00 58.41 87 ARG A CA 1
ATOM 664 C C . ARG A 1 87 ? -0.013 -25.536 -3.839 1.00 58.41 87 ARG A C 1
ATOM 666 O O . ARG A 1 87 ? 0.298 -25.125 -2.726 1.00 58.41 87 ARG A O 1
ATOM 673 N N . ARG A 1 88 ? 0.689 -26.466 -4.490 1.00 47.19 88 ARG A N 1
ATOM 674 C CA . ARG A 1 88 ? 2.065 -26.813 -4.161 1.00 47.19 88 ARG A CA 1
ATOM 675 C C . ARG A 1 88 ? 2.867 -25.532 -4.305 1.00 47.19 88 ARG A C 1
ATOM 677 O O . ARG A 1 88 ? 3.303 -25.171 -5.392 1.00 47.19 88 ARG A O 1
ATOM 684 N N . MET A 1 89 ? 3.019 -24.822 -3.196 1.00 50.44 89 MET A N 1
ATOM 685 C CA . MET A 1 89 ? 4.102 -23.876 -3.034 1.00 50.44 89 MET A CA 1
ATOM 686 C C . MET A 1 89 ? 5.365 -24.728 -2.990 1.00 50.44 89 MET A C 1
ATOM 688 O O . MET A 1 89 ? 5.756 -25.234 -1.942 1.00 50.44 89 MET A O 1
ATOM 692 N N . SER A 1 90 ? 5.967 -24.958 -4.154 1.00 41.75 90 SER A N 1
ATOM 693 C CA . SER A 1 90 ? 7.368 -25.337 -4.201 1.00 41.75 90 SER A CA 1
ATOM 694 C C . SER A 1 90 ? 8.132 -24.131 -3.679 1.00 41.75 90 SER A C 1
ATOM 696 O O . SER A 1 90 ? 8.336 -23.157 -4.403 1.00 41.75 90 SER A O 1
ATOM 698 N N . VAL A 1 91 ? 8.481 -24.165 -2.395 1.00 50.97 91 VAL A N 1
ATOM 699 C CA . VAL A 1 91 ? 9.499 -23.275 -1.851 1.00 50.97 91 VAL A CA 1
ATOM 700 C C . VAL A 1 91 ? 10.791 -23.713 -2.522 1.00 50.97 91 VAL A C 1
ATOM 702 O O . VAL A 1 91 ? 11.440 -24.670 -2.101 1.00 50.97 91 VAL A O 1
ATOM 705 N N . VAL A 1 92 ? 11.100 -23.070 -3.645 1.00 49.94 92 VAL A N 1
ATOM 706 C CA . VAL A 1 92 ? 12.431 -23.118 -4.224 1.00 49.94 92 VAL A CA 1
ATOM 707 C C . VAL A 1 92 ? 13.291 -22.365 -3.221 1.00 49.94 92 VAL A C 1
ATOM 709 O O . VAL A 1 92 ? 13.328 -21.143 -3.205 1.00 49.94 92 VAL A O 1
ATOM 712 N N . VAL A 1 93 ? 13.928 -23.107 -2.314 1.00 53.91 93 VAL A N 1
ATOM 713 C CA . VAL A 1 93 ? 15.102 -22.616 -1.592 1.00 53.91 93 VAL A CA 1
ATOM 714 C C . VAL A 1 93 ? 16.237 -22.655 -2.607 1.00 53.91 93 VAL A C 1
ATOM 716 O O . VAL A 1 93 ? 17.100 -23.529 -2.583 1.00 53.91 93 VAL A O 1
ATOM 719 N N . GLY A 1 94 ? 16.146 -21.773 -3.597 1.00 48.09 94 GLY A N 1
ATOM 720 C CA . GLY A 1 94 ? 17.282 -21.436 -4.417 1.00 48.09 94 GLY A CA 1
ATOM 721 C C . GLY A 1 94 ? 18.161 -20.546 -3.558 1.00 48.09 94 GLY A C 1
ATOM 722 O O . GLY A 1 94 ? 17.689 -19.622 -2.897 1.00 48.09 94 GLY A O 1
ATOM 723 N N . SER A 1 95 ? 19.448 -20.846 -3.524 1.00 58.66 95 SER A N 1
ATOM 724 C CA . SER A 1 95 ? 20.468 -19.849 -3.236 1.00 58.66 95 SER A CA 1
ATOM 725 C C . SER A 1 95 ? 20.389 -18.786 -4.339 1.00 58.66 95 SER A C 1
ATOM 727 O O . SER A 1 95 ? 21.126 -18.853 -5.318 1.00 58.66 95 SER A O 1
ATOM 729 N N . GLU A 1 96 ? 19.395 -17.906 -4.252 1.00 57.44 96 GLU A N 1
ATOM 730 C CA . GLU A 1 96 ? 19.094 -16.899 -5.260 1.00 57.44 96 GLU A CA 1
ATOM 731 C C . GLU A 1 96 ? 19.810 -15.622 -4.844 1.00 57.44 96 GLU A C 1
ATOM 733 O O . GLU A 1 96 ? 19.350 -14.876 -3.980 1.00 57.44 96 GLU A O 1
ATOM 738 N N . GLU A 1 97 ? 20.961 -15.371 -5.462 1.00 70.12 97 GLU A N 1
ATOM 739 C CA . GLU A 1 97 ? 21.313 -13.984 -5.721 1.00 70.12 97 GLU A CA 1
ATOM 740 C C . GLU A 1 97 ? 20.138 -13.401 -6.515 1.00 70.12 97 GLU A C 1
ATOM 742 O O . GLU A 1 97 ? 19.797 -13.888 -7.596 1.00 70.12 97 GLU A O 1
ATOM 747 N N . LEU A 1 98 ? 19.430 -12.448 -5.909 1.00 72.19 98 LEU A N 1
ATOM 748 C CA . LEU A 1 98 ? 18.366 -11.726 -6.589 1.00 72.19 98 LEU A CA 1
ATOM 749 C C . LEU A 1 98 ? 19.016 -10.997 -7.765 1.00 72.19 98 LEU A C 1
ATOM 751 O O . LEU A 1 98 ? 19.918 -10.191 -7.563 1.00 72.19 98 LEU A O 1
ATOM 755 N N . ASP A 1 99 ? 18.587 -11.311 -8.985 1.00 87.38 99 ASP A N 1
ATOM 756 C CA . ASP A 1 99 ? 19.054 -10.602 -10.171 1.00 87.38 99 ASP A CA 1
ATOM 757 C C . ASP A 1 99 ? 18.537 -9.160 -10.118 1.00 87.38 99 ASP A C 1
ATOM 759 O O . ASP A 1 99 ? 17.348 -8.906 -10.340 1.00 87.38 99 ASP A O 1
ATOM 763 N N . ASP A 1 100 ? 19.433 -8.221 -9.810 1.00 88.50 100 ASP A N 1
ATOM 764 C CA . ASP A 1 100 ? 19.131 -6.794 -9.700 1.00 88.50 100 ASP A CA 1
ATOM 765 C C . ASP A 1 100 ? 18.436 -6.260 -10.959 1.00 88.50 100 ASP A C 1
ATOM 767 O O . ASP A 1 100 ? 17.525 -5.437 -10.850 1.00 88.50 100 ASP A O 1
ATOM 771 N N . ALA A 1 101 ? 18.771 -6.781 -12.146 1.00 89.94 101 ALA A N 1
ATOM 772 C CA . ALA A 1 101 ? 18.125 -6.383 -13.394 1.00 89.94 101 ALA A CA 1
ATOM 773 C C . ALA A 1 101 ? 16.668 -6.874 -13.470 1.00 89.94 101 ALA A C 1
ATOM 775 O O . ALA A 1 101 ? 15.773 -6.142 -13.907 1.00 89.94 101 ALA A O 1
ATOM 776 N N . ALA A 1 102 ? 16.399 -8.100 -13.013 1.00 91.75 102 ALA A N 1
ATOM 777 C CA . ALA A 1 102 ? 15.043 -8.634 -12.928 1.00 91.75 102 ALA A CA 1
ATOM 778 C C . ALA A 1 102 ? 14.203 -7.885 -11.881 1.00 91.75 102 AL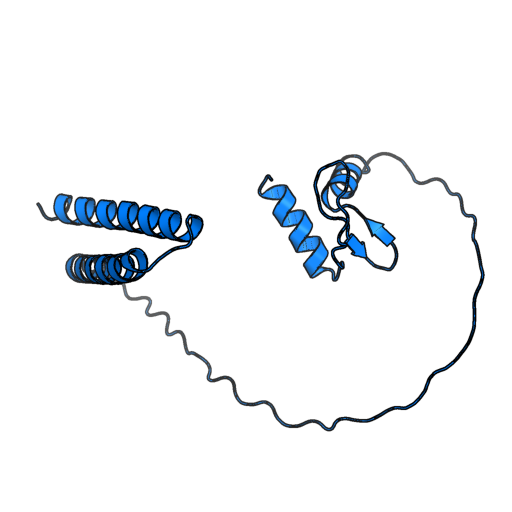A A C 1
ATOM 780 O O . ALA A 1 102 ? 13.025 -7.594 -12.122 1.00 91.75 102 ALA A O 1
ATOM 781 N N . VAL A 1 103 ? 14.804 -7.532 -10.739 1.00 92.50 103 VAL A N 1
ATOM 782 C CA . VAL A 1 103 ? 14.155 -6.728 -9.694 1.00 92.50 103 VAL A CA 1
ATOM 783 C C . VAL A 1 103 ? 13.844 -5.327 -10.219 1.00 92.50 103 VAL A C 1
ATOM 785 O O . VAL A 1 103 ? 12.711 -4.863 -10.076 1.00 92.50 103 VAL A O 1
ATOM 788 N N . GLU A 1 104 ? 14.796 -4.674 -10.885 1.00 93.81 104 GLU A N 1
ATOM 789 C CA . GLU A 1 104 ? 14.606 -3.360 -11.501 1.00 93.81 104 GLU A CA 1
ATOM 790 C C . GLU A 1 104 ? 13.439 -3.377 -12.498 1.00 93.81 104 GLU A C 1
ATOM 792 O O . GLU A 1 104 ? 12.506 -2.572 -12.391 1.00 93.81 104 GLU A O 1
ATOM 797 N N . ALA A 1 105 ? 13.432 -4.343 -13.422 1.00 94.81 105 ALA A N 1
ATOM 798 C CA . ALA A 1 105 ? 12.372 -4.491 -14.413 1.00 94.81 105 ALA A CA 1
ATOM 799 C C . ALA A 1 105 ? 10.994 -4.698 -13.760 1.00 94.81 105 ALA A C 1
ATOM 801 O O . ALA A 1 105 ? 10.002 -4.089 -14.180 1.00 94.81 105 ALA A O 1
ATOM 802 N N . ALA A 1 106 ? 10.920 -5.514 -12.704 1.00 96.12 106 ALA A N 1
ATOM 803 C CA . ALA A 1 106 ? 9.684 -5.750 -11.964 1.00 96.12 106 ALA A CA 1
ATOM 804 C C . ALA A 1 106 ? 9.177 -4.481 -11.257 1.00 96.12 106 ALA A C 1
ATOM 806 O O . ALA A 1 106 ? 7.976 -4.190 -11.293 1.00 96.12 106 ALA A O 1
ATOM 807 N N . VAL A 1 107 ? 10.076 -3.700 -10.648 1.00 96.00 107 VAL A N 1
ATOM 808 C CA . VAL A 1 107 ? 9.724 -2.441 -9.979 1.00 96.00 107 VAL A CA 1
ATOM 809 C C . VAL A 1 107 ? 9.231 -1.407 -10.994 1.00 96.00 107 VAL A C 1
ATOM 811 O O . VAL A 1 107 ? 8.182 -0.800 -10.768 1.00 96.00 107 VAL A O 1
ATOM 814 N N . ILE A 1 108 ? 9.899 -1.257 -12.144 1.00 96.81 108 ILE A N 1
ATOM 815 C CA . ILE A 1 108 ? 9.457 -0.365 -13.232 1.00 96.81 108 ILE A CA 1
ATOM 816 C C . ILE A 1 108 ? 8.066 -0.770 -13.737 1.00 96.81 108 ILE A C 1
ATOM 818 O O . ILE A 1 108 ? 7.176 0.075 -13.865 1.00 96.81 108 ILE A O 1
ATOM 822 N N . ALA A 1 109 ? 7.843 -2.064 -13.983 1.00 97.88 109 ALA A N 1
ATOM 823 C CA . ALA A 1 109 ? 6.545 -2.564 -14.431 1.00 97.88 109 ALA A CA 1
ATOM 824 C C . ALA A 1 109 ? 5.426 -2.233 -13.428 1.00 97.88 109 ALA A C 1
ATOM 826 O O . ALA A 1 109 ? 4.325 -1.843 -13.828 1.00 97.88 109 ALA A O 1
ATOM 827 N N . LYS A 1 110 ? 5.703 -2.333 -12.121 1.00 97.69 110 LYS A N 1
ATOM 828 C CA . LYS A 1 110 ? 4.738 -1.972 -11.074 1.00 97.69 110 LYS A CA 1
ATOM 829 C C . LYS A 1 110 ? 4.508 -0.478 -10.934 1.00 97.69 110 LYS A C 1
ATOM 831 O O . LYS A 1 110 ? 3.359 -0.087 -10.748 1.00 97.69 110 LYS A O 1
ATOM 836 N N . ILE A 1 111 ? 5.540 0.347 -11.078 1.00 98.00 111 ILE A N 1
ATOM 837 C CA . ILE A 1 111 ? 5.383 1.806 -11.116 1.00 98.00 111 ILE A CA 1
ATOM 838 C C . ILE A 1 111 ? 4.419 2.200 -12.240 1.00 98.00 111 ILE A C 1
ATOM 840 O O . ILE A 1 111 ? 3.486 2.963 -11.995 1.00 98.00 111 ILE A O 1
ATOM 844 N N . ASN A 1 112 ? 4.577 1.622 -13.434 1.00 98.00 112 ASN A N 1
ATOM 845 C CA . ASN A 1 112 ? 3.688 1.892 -14.566 1.00 98.00 112 ASN A CA 1
ATOM 846 C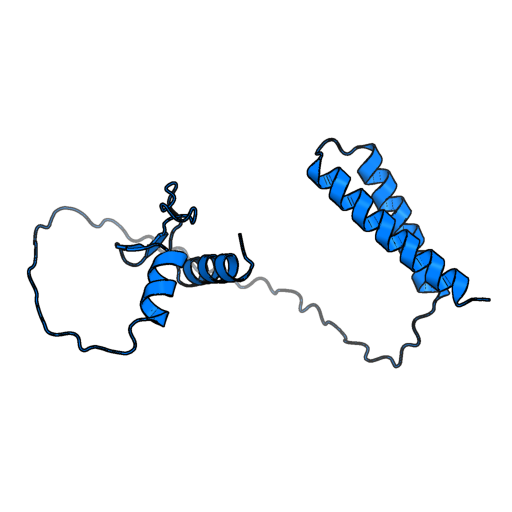 C . ASN A 1 112 ? 2.237 1.444 -14.304 1.00 98.00 112 ASN A C 1
ATOM 848 O O . ASN A 1 112 ? 1.310 2.213 -14.547 1.00 98.00 112 ASN A O 1
ATOM 852 N N . ASP A 1 113 ? 2.022 0.238 -13.763 1.00 98.31 113 ASP A N 1
ATOM 853 C CA . ASP A 1 113 ? 0.682 -0.258 -13.388 1.00 98.31 113 ASP A CA 1
ATOM 854 C C . ASP A 1 113 ? 0.005 0.654 -12.347 1.00 98.31 113 ASP A C 1
ATOM 856 O O . ASP A 1 113 ? -1.168 1.005 -12.484 1.00 98.31 113 ASP A O 1
ATOM 860 N N . ILE A 1 114 ? 0.745 1.104 -11.330 1.00 98.06 114 ILE A N 1
ATOM 861 C CA . ILE A 1 114 ? 0.215 2.006 -10.299 1.00 98.06 114 ILE A CA 1
ATOM 862 C C . ILE A 1 114 ? -0.078 3.392 -10.876 1.00 98.06 114 ILE A C 1
ATOM 864 O O . ILE A 1 114 ? -1.122 3.959 -10.562 1.00 98.06 114 ILE A O 1
ATOM 868 N N . ALA A 1 115 ? 0.787 3.925 -11.743 1.00 97.94 115 ALA A N 1
ATOM 869 C CA . ALA A 1 115 ? 0.573 5.217 -12.391 1.00 97.94 115 ALA A CA 1
ATOM 870 C C . ALA A 1 115 ? -0.713 5.231 -13.236 1.00 97.94 115 ALA A C 1
ATOM 872 O O . ALA A 1 115 ? -1.483 6.190 -13.167 1.00 97.94 115 ALA A O 1
ATOM 873 N N . VAL A 1 116 ? -0.996 4.144 -13.966 1.00 98.19 116 VAL A N 1
ATOM 874 C CA . VAL A 1 116 ? -2.251 3.987 -14.721 1.00 98.19 116 VAL A CA 1
ATOM 875 C C . VAL A 1 116 ? -3.463 3.980 -13.787 1.00 98.19 116 VAL A C 1
ATOM 877 O O . VAL A 1 116 ? -4.437 4.686 -14.044 1.00 98.19 116 VAL A O 1
ATOM 880 N N . ARG A 1 117 ? -3.410 3.228 -12.681 1.00 97.88 117 ARG A N 1
ATOM 881 C CA . ARG A 1 117 ? -4.517 3.175 -11.705 1.00 97.88 117 ARG A CA 1
ATOM 882 C C . ARG A 1 117 ? -4.758 4.529 -11.048 1.00 97.88 117 ARG A C 1
ATOM 884 O O . ARG A 1 117 ? -5.906 4.958 -10.942 1.00 97.88 117 ARG A O 1
ATOM 891 N N . LEU A 1 118 ? -3.678 5.209 -10.663 1.00 98.00 118 LEU A N 1
ATOM 892 C CA . LEU A 1 118 ? -3.703 6.529 -10.043 1.00 98.00 118 LEU A CA 1
ATOM 893 C C . LEU A 1 118 ? -4.365 7.575 -10.947 1.00 98.00 118 LEU A C 1
ATOM 895 O O . LEU A 1 118 ? -5.140 8.386 -10.451 1.00 98.00 118 LEU A O 1
ATOM 899 N N . ALA A 1 119 ? -4.117 7.536 -12.260 1.00 97.50 119 ALA A N 1
ATOM 900 C CA . ALA A 1 119 ? -4.680 8.501 -13.208 1.00 97.50 119 ALA A CA 1
ATOM 901 C C . ALA A 1 119 ? -6.220 8.511 -13.234 1.00 97.50 119 ALA A C 1
ATOM 903 O O . ALA A 1 119 ? -6.828 9.548 -13.488 1.00 97.50 119 ALA A O 1
ATOM 904 N N . SER A 1 120 ? -6.847 7.363 -12.969 1.00 97.12 120 SER A N 1
ATOM 905 C CA . SER A 1 120 ? -8.308 7.215 -12.914 1.00 97.12 120 SER A CA 1
ATOM 906 C C . SER A 1 120 ? -8.890 7.247 -11.496 1.00 97.12 120 SER A C 1
ATOM 908 O O . SER A 1 120 ? -10.099 7.093 -11.331 1.00 97.12 120 SER A O 1
ATOM 910 N N . GLU A 1 121 ? -8.055 7.393 -10.466 1.00 98.06 121 GLU A N 1
ATOM 911 C CA . GLU A 1 121 ? -8.487 7.259 -9.078 1.00 98.06 121 GLU A CA 1
ATOM 912 C C . GLU A 1 121 ? -9.144 8.547 -8.564 1.00 98.06 121 GLU A C 1
ATOM 914 O O . GLU A 1 121 ? -8.627 9.650 -8.731 1.00 98.06 121 GLU A O 1
ATOM 919 N N . THR A 1 122 ? -10.285 8.399 -7.893 1.00 98.00 122 THR A N 1
ATOM 920 C CA . THR A 1 122 ? -11.077 9.519 -7.361 1.00 98.00 122 THR A CA 1
ATOM 921 C C . THR A 1 122 ? -11.103 9.547 -5.839 1.00 98.00 122 THR A C 1
ATOM 923 O O . THR A 1 122 ? -11.439 10.572 -5.248 1.00 98.00 122 THR A O 1
ATOM 926 N N . TYR A 1 123 ? -10.789 8.428 -5.178 1.00 97.94 123 TYR A N 1
ATOM 927 C CA . TYR A 1 123 ? -10.853 8.329 -3.723 1.00 97.94 123 TYR A CA 1
ATOM 928 C C . TYR A 1 123 ? -9.558 8.850 -3.075 1.00 97.94 123 TYR A C 1
ATOM 930 O O . TYR A 1 123 ? -8.505 8.230 -3.254 1.00 97.94 123 TYR A O 1
ATOM 938 N N . PRO A 1 124 ? -9.611 9.907 -2.237 1.00 97.81 124 PRO A N 1
ATOM 939 C CA . PRO A 1 124 ? -8.414 10.544 -1.676 1.00 97.81 124 PRO A CA 1
ATOM 940 C C . PRO A 1 124 ? -7.490 9.585 -0.919 1.00 97.81 124 PRO A C 1
ATOM 942 O O . PRO A 1 124 ? -6.274 9.631 -1.080 1.00 97.81 124 PRO A O 1
ATOM 945 N N . ASN A 1 125 ? -8.062 8.659 -0.144 1.00 97.50 125 ASN A N 1
ATOM 946 C CA . ASN A 1 125 ? -7.280 7.687 0.622 1.00 97.50 125 ASN A CA 1
ATOM 947 C C . ASN A 1 125 ? -6.497 6.724 -0.287 1.00 97.50 125 ASN A C 1
ATOM 949 O O . ASN A 1 125 ? -5.374 6.355 0.036 1.00 97.50 125 ASN A O 1
ATOM 953 N N . LYS A 1 126 ? -7.062 6.329 -1.436 1.00 97.75 126 LYS A N 1
ATOM 954 C CA . LYS A 1 126 ? -6.374 5.449 -2.393 1.00 97.75 126 LYS A CA 1
ATOM 955 C C . LYS A 1 126 ? -5.286 6.188 -3.160 1.00 97.75 126 LYS A C 1
ATOM 957 O O . LYS A 1 126 ? -4.214 5.629 -3.356 1.00 97.75 126 LYS A O 1
ATOM 962 N N . ILE A 1 127 ? -5.541 7.447 -3.522 1.00 98.31 127 ILE A N 1
ATOM 963 C CA . ILE A 1 127 ? -4.538 8.335 -4.123 1.00 98.31 127 ILE A CA 1
ATOM 964 C C . ILE A 1 127 ? -3.307 8.414 -3.217 1.00 98.31 127 ILE A C 1
ATOM 966 O O . ILE A 1 127 ? -2.200 8.177 -3.686 1.00 98.31 127 ILE A O 1
ATOM 970 N N . GLN A 1 128 ? -3.502 8.667 -1.918 1.00 98.31 128 GLN A N 1
ATOM 971 C CA . GLN A 1 128 ? -2.405 8.707 -0.942 1.00 98.31 128 GLN A CA 1
ATOM 972 C C . GLN A 1 128 ? -1.626 7.387 -0.903 1.00 98.31 128 GLN A C 1
ATOM 974 O O . GLN A 1 128 ? -0.410 7.390 -1.054 1.00 98.31 128 GLN A O 1
ATOM 979 N N . ILE A 1 129 ? -2.324 6.249 -0.821 1.00 98.19 129 ILE A N 1
ATOM 980 C CA . ILE A 1 129 ? -1.682 4.925 -0.836 1.00 98.19 129 ILE A CA 1
ATOM 981 C C . ILE A 1 129 ? -0.843 4.719 -2.107 1.00 98.19 129 ILE A C 1
ATOM 983 O O . ILE A 1 129 ? 0.280 4.228 -2.030 1.00 98.19 129 ILE A O 1
ATOM 987 N N . TYR A 1 130 ? -1.359 5.079 -3.284 1.00 98.31 130 TYR A N 1
ATOM 988 C CA . TYR A 1 130 ? -0.615 4.934 -4.537 1.00 98.31 130 TYR A CA 1
ATOM 989 C C . TYR A 1 130 ? 0.616 5.835 -4.591 1.00 98.31 130 TYR A C 1
ATOM 991 O O . TYR A 1 130 ? 1.671 5.373 -5.023 1.00 98.31 130 TYR A O 1
ATOM 999 N N . LEU A 1 131 ? 0.514 7.079 -4.118 1.00 98.06 131 LEU A N 1
ATOM 1000 C CA . LEU A 1 131 ? 1.653 7.992 -4.034 1.00 98.06 131 LEU A CA 1
ATOM 1001 C C . LEU A 1 131 ? 2.736 7.462 -3.083 1.00 98.06 131 LEU A C 1
ATOM 1003 O O . LEU A 1 131 ? 3.907 7.457 -3.458 1.00 98.06 131 LEU A O 1
ATOM 1007 N N . ASP A 1 132 ? 2.355 6.927 -1.921 1.00 98.31 132 ASP A N 1
ATOM 1008 C CA . ASP A 1 132 ? 3.292 6.326 -0.963 1.00 98.31 132 ASP A CA 1
ATOM 1009 C C . ASP A 1 132 ? 4.015 5.107 -1.550 1.00 98.31 132 ASP A C 1
ATOM 1011 O O . ASP A 1 132 ? 5.222 4.925 -1.357 1.00 98.31 132 ASP A O 1
ATOM 1015 N N . ILE A 1 133 ? 3.287 4.248 -2.275 1.00 98.00 133 ILE A N 1
ATOM 1016 C CA . ILE A 1 133 ? 3.890 3.086 -2.935 1.00 98.00 133 ILE A CA 1
ATOM 1017 C C . ILE A 1 133 ? 4.863 3.554 -4.019 1.00 98.00 133 ILE A C 1
ATOM 1019 O O . ILE A 1 133 ? 5.993 3.071 -4.053 1.00 98.00 133 ILE A O 1
ATOM 1023 N N . LEU A 1 134 ? 4.466 4.515 -4.860 1.00 97.94 134 LEU A N 1
ATOM 1024 C CA . LEU A 1 134 ? 5.332 5.076 -5.900 1.00 97.94 134 LEU A CA 1
ATOM 1025 C C . LEU A 1 134 ? 6.605 5.687 -5.307 1.00 97.94 134 LEU A C 1
ATOM 1027 O O . LEU A 1 134 ? 7.694 5.440 -5.821 1.00 97.94 134 LEU A O 1
ATOM 1031 N N . GLU A 1 135 ? 6.499 6.428 -4.203 1.00 97.75 135 GLU A N 1
ATOM 1032 C CA . GLU A 1 135 ? 7.654 7.016 -3.525 1.00 97.75 135 GLU A CA 1
ATOM 1033 C C . GLU A 1 135 ? 8.642 5.936 -3.054 1.00 97.75 135 GLU A C 1
ATOM 1035 O O . GLU A 1 135 ? 9.852 6.050 -3.266 1.00 97.75 135 GLU A O 1
ATOM 1040 N N . ARG A 1 136 ? 8.135 4.851 -2.454 1.00 97.81 136 ARG A N 1
ATOM 1041 C CA . ARG A 1 136 ? 8.962 3.718 -2.011 1.00 97.81 136 ARG A CA 1
ATOM 1042 C C . ARG A 1 136 ? 9.588 2.977 -3.190 1.00 97.81 136 ARG A C 1
ATOM 1044 O O . ARG A 1 136 ? 10.781 2.693 -3.146 1.00 97.81 136 ARG A O 1
ATOM 1051 N N . SER A 1 137 ? 8.829 2.711 -4.251 1.00 96.31 137 SER A N 1
ATOM 1052 C CA . SER A 1 137 ? 9.335 2.048 -5.459 1.00 96.31 137 SER A CA 1
ATOM 1053 C C . SER A 1 137 ? 10.434 2.863 -6.148 1.00 96.31 137 SER A C 1
ATOM 1055 O O . SER A 1 137 ? 11.451 2.304 -6.550 1.00 96.31 137 SER A O 1
ATOM 1057 N N . LEU A 1 138 ? 10.283 4.188 -6.225 1.00 95.31 138 LEU A N 1
ATOM 1058 C CA . LEU A 1 138 ? 11.308 5.075 -6.780 1.00 95.31 138 LEU A CA 1
ATOM 1059 C C . LEU A 1 138 ? 12.565 5.143 -5.907 1.00 95.31 138 LEU A C 1
ATOM 1061 O O . LEU A 1 138 ? 13.663 5.276 -6.444 1.00 95.31 138 LEU A O 1
ATOM 1065 N N . ARG A 1 139 ? 12.433 5.047 -4.576 1.00 96.00 139 ARG A N 1
ATOM 1066 C CA . ARG A 1 139 ? 13.597 4.906 -3.688 1.00 96.00 139 ARG A CA 1
ATOM 1067 C C . ARG A 1 139 ? 14.361 3.619 -3.980 1.00 96.00 139 ARG A C 1
ATOM 1069 O O . ARG A 1 139 ? 15.561 3.695 -4.186 1.00 96.00 139 ARG A O 1
ATOM 1076 N N . VAL A 1 140 ? 13.673 2.481 -4.089 1.00 94.00 140 VAL A N 1
ATOM 1077 C CA . VAL A 1 140 ? 14.314 1.195 -4.424 1.00 94.00 140 VAL A CA 1
ATOM 1078 C C . VAL A 1 140 ? 15.082 1.279 -5.745 1.00 94.00 140 VAL A C 1
ATOM 1080 O O . VAL A 1 140 ? 16.235 0.870 -5.793 1.00 94.00 140 VAL A O 1
ATOM 1083 N N . LEU A 1 141 ? 14.498 1.875 -6.791 1.00 93.00 141 LEU A N 1
ATOM 1084 C CA . LEU A 1 141 ? 15.203 2.057 -8.068 1.00 93.00 141 LEU A CA 1
ATOM 1085 C C . LEU A 1 141 ? 16.473 2.905 -7.936 1.00 93.00 141 LEU A C 1
ATOM 1087 O O . LEU A 1 141 ? 17.490 2.579 -8.541 1.00 93.00 141 LEU A O 1
ATOM 1091 N N . LYS A 1 142 ? 16.437 3.976 -7.134 1.00 92.25 142 LYS A N 1
ATOM 1092 C CA . LYS A 1 142 ? 17.627 4.802 -6.880 1.00 92.25 142 LYS A CA 1
ATOM 1093 C C . LYS A 1 142 ? 18.731 4.018 -6.178 1.00 92.25 142 LYS A C 1
ATOM 1095 O O . LYS A 1 142 ? 19.890 4.204 -6.531 1.00 92.25 142 LYS A O 1
ATOM 1100 N N . GLU A 1 143 ? 18.379 3.165 -5.218 1.00 92.19 143 GLU A N 1
ATOM 1101 C CA . GLU A 1 143 ? 19.349 2.305 -4.535 1.00 92.19 143 GLU A CA 1
ATOM 1102 C C . GLU A 1 143 ? 19.965 1.297 -5.513 1.00 92.19 143 GLU A C 1
ATOM 1104 O O . GLU A 1 143 ? 21.184 1.218 -5.598 1.00 92.19 143 GLU A O 1
ATOM 1109 N N . LEU A 1 144 ? 19.158 0.613 -6.336 1.00 88.50 144 LEU A N 1
ATOM 1110 C CA . LEU A 1 144 ? 19.662 -0.332 -7.347 1.00 88.50 144 LEU A CA 1
ATOM 1111 C C . LEU A 1 144 ? 20.611 0.346 -8.353 1.00 88.50 144 LEU A C 1
ATOM 1113 O O . LEU A 1 144 ? 21.691 -0.163 -8.645 1.00 88.50 144 LEU A O 1
ATOM 1117 N N . HIS A 1 145 ? 20.267 1.546 -8.833 1.00 84.56 145 HIS A N 1
ATOM 1118 C CA . HIS A 1 145 ? 21.135 2.322 -9.733 1.00 84.56 145 HIS A CA 1
ATOM 1119 C C . HIS A 1 145 ? 22.384 2.889 -9.048 1.00 84.56 145 HIS A C 1
ATOM 1121 O O . HIS A 1 145 ? 23.392 3.120 -9.716 1.00 84.56 145 HIS A O 1
ATOM 1127 N N . GLY A 1 146 ? 22.321 3.140 -7.739 1.00 76.31 146 GLY A N 1
ATOM 1128 C CA . GLY A 1 146 ? 23.462 3.554 -6.922 1.00 76.31 146 GLY A CA 1
ATOM 1129 C C . GLY A 1 146 ? 24.418 2.405 -6.597 1.00 76.31 146 GLY A C 1
ATOM 1130 O O . GLY A 1 146 ? 25.613 2.646 -6.462 1.00 76.31 146 GLY A O 1
ATOM 1131 N N . ILE A 1 147 ? 23.903 1.175 -6.517 1.00 63.28 147 ILE A N 1
ATOM 1132 C CA . ILE A 1 147 ? 24.667 -0.065 -6.312 1.00 63.28 147 ILE A CA 1
ATOM 1133 C C . ILE A 1 147 ? 25.326 -0.534 -7.620 1.00 63.28 147 ILE A C 1
ATOM 1135 O O . ILE A 1 147 ? 26.414 -1.098 -7.594 1.00 63.28 147 ILE A O 1
ATOM 1139 N N . SER A 1 148 ? 24.712 -0.257 -8.775 1.00 59.00 148 SER A N 1
ATOM 1140 C CA . SER A 1 148 ? 25.215 -0.667 -10.095 1.00 59.00 148 SER A CA 1
ATOM 1141 C C . SER A 1 148 ? 26.323 0.240 -10.688 1.00 59.00 148 SER A C 1
ATOM 1143 O O . SER A 1 148 ? 26.594 0.153 -11.891 1.00 59.00 148 SER A O 1
ATOM 1145 N N . ARG A 1 149 ? 26.959 1.117 -9.893 1.00 50.62 149 ARG A N 1
ATOM 1146 C CA . ARG A 1 149 ? 28.127 1.946 -10.273 1.00 50.62 149 ARG A CA 1
ATOM 1147 C C . ARG A 1 149 ? 29.372 1.556 -9.490 1.00 50.62 149 ARG A C 1
ATOM 1149 O O . ARG A 1 149 ? 30.452 1.586 -10.120 1.00 50.62 149 ARG A O 1
#